Protein AF-A0A9J5WLC0-F1 (afdb_monomer_lite)

Organism: Solanum commersonii (NCBI:txid4109)

Radius of gyration: 33.79 Å; chains: 1; bounding box: 85×59×50 Å

Sequence (126 aa):
MYIIVVVVVVNNDMRFLVVMQLLLSDIGTSIYGEDYCSTYYSNKNYQDTYAIPIEPLPCESTWDIPSHVLEEVMLPSIARKQPGRPPNNNRKKGNEGKYKRSKVTCSKCGTPRHNKNTCPKFTDQA

Structure (mmCIF, N/CA/C/O backbone):
data_AF-A0A9J5WLC0-F1
#
_entry.id   AF-A0A9J5WLC0-F1
#
loop_
_atom_site.group_PDB
_atom_site.id
_atom_site.type_symbol
_atom_site.label_atom_id
_atom_site.label_alt_id
_atom_site.label_comp_id
_atom_site.label_asym_id
_atom_site.label_entity_id
_atom_site.label_seq_id
_atom_site.pdbx_PDB_ins_code
_atom_site.Cartn_x
_atom_site.Cartn_y
_atom_site.Cartn_z
_atom_site.occupancy
_atom_site.B_iso_or_equiv
_atom_site.auth_seq_id
_atom_site.auth_comp_id
_atom_site.auth_asym_id
_atom_site.auth_atom_id
_atom_site.pdbx_PDB_model_num
ATOM 1 N N . MET A 1 1 ? 1.900 10.722 -8.280 1.00 45.09 1 MET A N 1
ATOM 2 C CA . MET A 1 1 ? 1.710 9.613 -9.237 1.00 45.09 1 MET A CA 1
ATOM 3 C C . MET A 1 1 ? 0.891 8.533 -8.552 1.00 45.09 1 MET A C 1
ATOM 5 O O . MET A 1 1 ? 1.427 7.858 -7.686 1.00 45.09 1 MET A O 1
ATOM 9 N N . TYR A 1 2 ? -0.401 8.416 -8.852 1.00 40.09 2 TYR A N 1
ATOM 10 C CA . TYR A 1 2 ? -1.216 7.312 -8.339 1.00 40.09 2 TYR A CA 1
ATOM 11 C C . TYR A 1 2 ? -1.352 6.272 -9.448 1.00 40.09 2 TYR A C 1
ATOM 13 O O . TYR A 1 2 ? -1.893 6.575 -10.506 1.00 40.09 2 TYR A O 1
ATOM 21 N N . ILE A 1 3 ? -0.834 5.067 -9.217 1.00 51.47 3 ILE A N 1
ATOM 22 C CA . ILE A 1 3 ? -1.119 3.900 -10.054 1.00 51.47 3 ILE A CA 1
ATOM 23 C C . ILE A 1 3 ? -2.434 3.324 -9.518 1.00 51.47 3 ILE A C 1
ATOM 25 O O . ILE A 1 3 ? -2.451 2.749 -8.431 1.00 51.47 3 ILE A O 1
ATOM 29 N N . ILE A 1 4 ? -3.548 3.524 -10.226 1.00 51.50 4 ILE A N 1
ATOM 30 C CA . ILE A 1 4 ? -4.816 2.861 -9.891 1.00 51.50 4 ILE A CA 1
ATOM 31 C C . ILE A 1 4 ? -4.825 1.516 -10.619 1.00 51.50 4 ILE A C 1
ATOM 33 O O . ILE A 1 4 ? -5.037 1.454 -11.825 1.00 51.50 4 ILE A O 1
ATOM 37 N N . VAL A 1 5 ? -4.581 0.431 -9.883 1.00 54.03 5 VAL A N 1
ATOM 38 C CA . VAL A 1 5 ? -4.787 -0.937 -10.373 1.00 54.03 5 VAL A CA 1
ATOM 39 C C . VAL A 1 5 ? -6.271 -1.267 -10.198 1.00 54.03 5 VAL A C 1
ATOM 41 O O . VAL A 1 5 ? -6.711 -1.573 -9.091 1.00 54.03 5 VAL A O 1
ATOM 44 N N . VAL A 1 6 ? -7.071 -1.167 -11.262 1.00 49.03 6 VAL A N 1
ATOM 45 C CA . VAL A 1 6 ? -8.466 -1.638 -11.230 1.00 49.03 6 VAL A CA 1
ATOM 46 C C . VAL A 1 6 ? -8.469 -3.142 -11.494 1.00 49.03 6 VAL A C 1
ATOM 48 O O . VAL A 1 6 ? -8.242 -3.586 -12.615 1.00 49.03 6 VAL A O 1
ATOM 51 N N . VAL A 1 7 ? -8.718 -3.936 -10.453 1.00 53.38 7 VAL A N 1
ATOM 52 C CA . VAL A 1 7 ? -8.900 -5.389 -10.572 1.00 53.38 7 VAL A CA 1
ATOM 5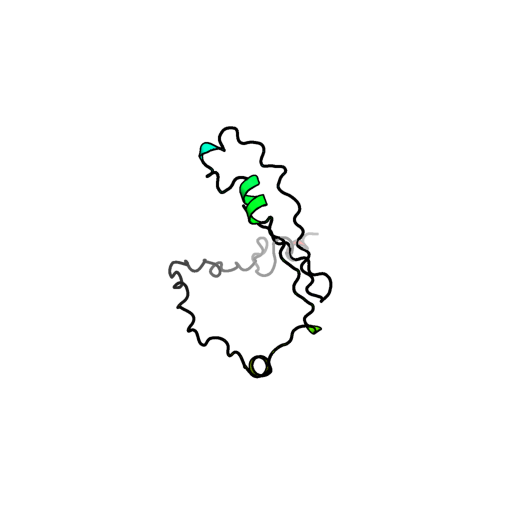3 C C . VAL A 1 7 ? -10.329 -5.655 -11.047 1.00 53.38 7 VAL A C 1
ATOM 55 O O . VAL A 1 7 ? -11.267 -5.586 -10.256 1.00 53.38 7 VAL A O 1
ATOM 58 N N . VAL A 1 8 ? -10.517 -5.944 -12.337 1.00 50.09 8 VAL A N 1
ATOM 59 C CA . VAL A 1 8 ? -11.808 -6.430 -12.852 1.00 50.09 8 VAL A CA 1
ATOM 60 C C . VAL A 1 8 ? -11.785 -7.957 -12.828 1.00 50.09 8 VAL A C 1
ATOM 62 O O . VAL A 1 8 ? -11.116 -8.587 -13.641 1.00 50.09 8 VAL A O 1
ATOM 65 N N . VAL A 1 9 ? -12.501 -8.557 -11.876 1.00 51.75 9 VAL A N 1
ATOM 66 C CA . VAL A 1 9 ? -12.663 -10.015 -11.789 1.00 51.75 9 VAL A CA 1
ATOM 67 C C . VAL A 1 9 ? -13.765 -10.436 -12.758 1.00 51.75 9 VAL A C 1
ATOM 69 O O . VAL A 1 9 ? -14.944 -10.211 -12.487 1.00 51.75 9 VAL A O 1
ATOM 72 N N . VAL A 1 10 ? -13.400 -11.050 -13.885 1.00 53.25 10 VAL A N 1
ATOM 73 C CA . VAL A 1 10 ? -14.362 -11.699 -14.788 1.00 53.25 10 VAL A CA 1
ATOM 74 C C . VAL A 1 10 ? -14.162 -13.210 -14.688 1.00 53.25 10 VAL A C 1
ATOM 76 O O . VAL A 1 10 ? -13.218 -13.743 -15.250 1.00 53.25 10 VAL A O 1
ATOM 79 N N . ASN A 1 11 ? -15.065 -13.871 -13.953 1.00 43.22 11 ASN A N 1
ATOM 80 C CA . ASN A 1 11 ? -15.261 -15.326 -13.876 1.00 43.22 11 ASN A CA 1
ATOM 81 C C . ASN A 1 11 ? -14.005 -16.183 -13.620 1.00 43.22 11 ASN A C 1
ATOM 83 O O . ASN A 1 11 ? -13.437 -16.725 -14.555 1.00 43.22 11 ASN A O 1
ATOM 87 N N . ASN A 1 12 ? -13.672 -16.374 -12.336 1.00 52.06 12 ASN A N 1
ATOM 88 C CA . ASN A 1 12 ? -12.845 -17.441 -11.731 1.00 52.06 12 ASN A CA 1
ATOM 89 C C . ASN A 1 12 ? -11.464 -17.805 -12.319 1.00 52.06 12 ASN A C 1
ATOM 91 O O . ASN A 1 12 ? -10.749 -18.555 -11.664 1.00 52.06 12 ASN A O 1
ATOM 95 N N . ASP A 1 13 ? -11.024 -17.221 -13.428 1.00 49.19 13 ASP A N 1
ATOM 96 C CA . ASP A 1 13 ? -9.640 -17.277 -13.890 1.00 49.19 13 ASP A CA 1
ATOM 97 C C . ASP A 1 13 ? -8.963 -15.942 -13.557 1.00 49.19 13 ASP A C 1
ATOM 99 O O . ASP A 1 13 ? -9.350 -14.888 -14.065 1.00 49.19 13 ASP A O 1
ATOM 103 N N . MET A 1 14 ? -7.952 -15.969 -12.680 1.00 47.81 14 MET A N 1
ATOM 104 C CA . MET A 1 14 ? -7.144 -14.801 -12.290 1.00 47.81 14 MET A CA 1
ATOM 105 C C . MET A 1 14 ? -6.308 -14.267 -13.466 1.00 47.81 14 MET A C 1
ATOM 107 O O . MET A 1 14 ? -5.087 -14.407 -13.503 1.00 47.81 14 MET A O 1
ATOM 111 N N . ARG A 1 15 ? -6.945 -13.635 -14.452 1.00 50.69 15 ARG A N 1
ATOM 112 C CA . ARG A 1 15 ? -6.252 -12.911 -15.521 1.00 50.69 15 ARG A CA 1
ATOM 113 C C . ARG A 1 15 ? -6.245 -11.420 -15.202 1.00 50.69 15 ARG A C 1
ATOM 115 O O . ARG A 1 15 ? -7.250 -10.729 -15.341 1.00 50.69 15 ARG A O 1
ATOM 122 N N . PHE A 1 16 ? -5.088 -10.932 -14.757 1.00 52.47 16 PHE A N 1
ATOM 123 C CA . PHE A 1 16 ? -4.831 -9.522 -14.469 1.00 52.47 16 PHE A CA 1
ATOM 124 C C . PHE A 1 16 ? -4.725 -8.727 -15.779 1.00 52.47 16 PHE A C 1
ATOM 126 O O . PHE A 1 16 ? -3.654 -8.628 -16.372 1.00 52.47 16 PHE A O 1
ATOM 133 N N . LEU A 1 17 ? -5.831 -8.159 -16.261 1.00 48.31 17 LEU A N 1
ATOM 134 C CA . LEU A 1 17 ? -5.780 -7.181 -17.349 1.00 48.31 17 LEU A CA 1
ATOM 135 C C . LEU A 1 17 ? -5.405 -5.816 -16.764 1.00 48.31 17 LEU A C 1
ATOM 137 O O . LEU A 1 17 ? -6.241 -5.098 -16.219 1.00 48.31 17 LEU A O 1
ATOM 141 N N . VAL A 1 18 ? -4.120 -5.476 -16.851 1.00 53.19 18 VAL A N 1
ATOM 142 C CA . VAL A 1 18 ? -3.599 -4.150 -16.505 1.00 53.19 18 VAL A CA 1
ATOM 143 C C . VAL A 1 18 ? -4.105 -3.152 -17.553 1.00 53.19 18 VAL A C 1
ATOM 145 O O . VAL A 1 18 ? -3.497 -2.979 -18.606 1.00 53.19 18 VAL A O 1
ATOM 148 N N . VAL A 1 19 ? -5.239 -2.496 -17.298 1.00 49.62 19 VAL A N 1
ATOM 149 C CA . VAL A 1 19 ? -5.716 -1.395 -18.149 1.00 49.62 19 VAL A CA 1
ATOM 150 C C . VAL A 1 19 ? -4.910 -0.138 -17.805 1.00 49.62 19 VAL A C 1
ATOM 152 O O . VAL A 1 19 ? -5.274 0.634 -16.921 1.00 49.62 19 VAL A O 1
ATOM 155 N N . MET A 1 20 ? -3.782 0.058 -18.494 1.00 53.66 20 MET A N 1
ATOM 156 C CA . MET A 1 20 ? -3.024 1.317 -18.516 1.00 53.66 20 MET A CA 1
ATOM 157 C C . MET A 1 20 ? -3.752 2.338 -19.389 1.00 53.66 20 MET A C 1
ATOM 159 O O . MET A 1 20 ? -3.302 2.644 -20.489 1.00 53.66 20 MET A O 1
ATOM 163 N N . GLN A 1 21 ? -4.891 2.868 -18.941 1.00 55.75 21 GLN A N 1
ATOM 164 C CA . GLN A 1 21 ? -5.485 3.986 -19.664 1.00 55.75 21 GLN A CA 1
ATOM 165 C C . GLN A 1 21 ? -6.117 5.027 -18.733 1.00 55.75 21 GLN A C 1
ATOM 167 O O . GLN A 1 21 ? -7.040 4.742 -17.979 1.00 55.75 21 GLN A O 1
ATOM 172 N N . LEU A 1 22 ? -5.637 6.260 -18.943 1.00 49.03 22 LEU A N 1
ATOM 173 C CA . LEU A 1 22 ? -6.165 7.570 -18.546 1.00 49.03 22 LEU A CA 1
ATOM 174 C C . LEU A 1 22 ? -5.794 8.051 -17.142 1.00 49.03 22 LEU A C 1
ATOM 176 O O . LEU A 1 22 ? -6.491 7.766 -16.184 1.00 49.03 22 LEU A O 1
ATOM 180 N N . LEU A 1 23 ? -4.732 8.863 -17.064 1.00 43.09 23 LEU A N 1
ATOM 181 C CA . LEU A 1 23 ? -4.835 10.309 -16.785 1.00 43.09 23 LEU A CA 1
ATOM 182 C C . LEU A 1 23 ? -3.539 11.021 -17.244 1.00 43.09 23 LEU A C 1
ATOM 184 O O . LEU A 1 23 ? -2.786 11.560 -16.439 1.00 43.09 23 LEU A O 1
ATOM 188 N N . LEU A 1 24 ? -3.256 11.008 -18.553 1.00 47.56 24 LEU A N 1
ATOM 189 C CA . LEU A 1 24 ? -2.245 11.895 -19.164 1.00 47.56 24 LEU A CA 1
ATOM 190 C C . LEU A 1 24 ? -2.874 13.134 -19.829 1.00 47.56 24 LEU A C 1
ATOM 192 O O . LEU A 1 24 ? -2.176 13.876 -20.508 1.00 47.56 24 LEU A O 1
ATOM 196 N N . SER A 1 25 ? -4.176 13.379 -19.650 1.00 54.09 25 SER A N 1
ATOM 197 C CA . SER A 1 25 ? -4.853 14.535 -20.255 1.00 54.09 25 SER A CA 1
ATOM 198 C C . SER A 1 25 ? -4.787 15.816 -19.420 1.00 54.09 25 SER A C 1
ATOM 200 O O . SER A 1 25 ? -4.986 16.883 -19.985 1.00 54.09 25 SER A O 1
ATOM 202 N N . ASP A 1 26 ? -4.462 15.738 -18.121 1.00 51.31 26 ASP A N 1
ATOM 203 C CA . ASP A 1 26 ? -4.582 16.896 -17.215 1.00 51.31 26 ASP A CA 1
ATOM 204 C C . ASP A 1 26 ? -3.257 17.395 -16.622 1.00 51.31 26 ASP A C 1
ATOM 206 O O . ASP A 1 26 ? -3.259 18.330 -15.823 1.00 51.31 26 ASP A O 1
ATOM 210 N N . ILE A 1 27 ? -2.101 16.868 -17.040 1.00 54.56 27 ILE A N 1
ATOM 211 C CA . ILE A 1 27 ? -0.832 17.582 -16.811 1.00 54.56 27 ILE A CA 1
ATOM 212 C C . ILE A 1 27 ? -0.635 18.525 -17.995 1.00 54.56 27 ILE A C 1
ATOM 214 O O . ILE A 1 27 ? 0.280 18.393 -18.804 1.00 54.56 27 ILE A O 1
ATOM 218 N N . GLY A 1 28 ? -1.556 19.485 -18.095 1.00 47.69 28 GLY A N 1
ATOM 219 C CA . GLY A 1 28 ? -1.265 20.739 -18.756 1.00 47.69 28 GLY A CA 1
ATOM 220 C C . GLY A 1 28 ? -0.008 21.289 -18.100 1.00 47.69 28 GLY A C 1
ATOM 221 O O . GLY A 1 28 ? 0.028 21.479 -16.886 1.00 47.69 28 GLY A O 1
ATOM 222 N N . THR A 1 29 ? 1.030 21.442 -18.913 1.00 55.25 29 THR A N 1
ATOM 223 C CA . THR A 1 29 ? 2.237 22.232 -18.674 1.00 55.25 29 THR A CA 1
ATOM 224 C C . THR A 1 29 ? 2.020 23.288 -17.592 1.00 55.25 29 THR A C 1
ATOM 226 O O . THR A 1 29 ? 1.529 24.386 -17.861 1.00 55.25 29 THR A O 1
ATOM 229 N N . SER A 1 30 ? 2.374 22.947 -16.350 1.00 49.00 30 SER A N 1
ATOM 230 C CA . SER A 1 30 ? 2.567 23.946 -15.311 1.00 49.00 30 SER A CA 1
ATOM 231 C C . SER A 1 30 ? 3.781 24.749 -15.744 1.00 49.00 30 SER A C 1
ATOM 233 O O . SER A 1 30 ? 4.900 24.245 -15.720 1.00 49.00 30 SER A O 1
ATOM 235 N N . ILE A 1 31 ? 3.550 25.995 -16.142 1.00 57.72 31 ILE A N 1
ATOM 236 C CA . ILE A 1 31 ? 4.566 26.968 -16.569 1.00 57.72 31 ILE A CA 1
ATOM 237 C C . ILE A 1 31 ? 5.611 27.311 -15.477 1.00 57.72 31 ILE A C 1
ATOM 239 O O . ILE A 1 31 ? 6.460 28.163 -15.700 1.00 57.72 31 ILE A O 1
ATOM 243 N N . TYR A 1 32 ? 5.576 26.635 -14.317 1.00 54.22 32 TYR A N 1
ATOM 244 C CA . TYR A 1 32 ? 6.555 26.722 -13.221 1.00 54.22 32 TYR A CA 1
ATOM 245 C C . TYR A 1 32 ? 6.920 25.346 -12.613 1.00 54.22 32 TYR A C 1
ATOM 247 O O . TYR A 1 32 ? 7.402 25.270 -11.485 1.00 54.22 32 TYR A O 1
ATOM 255 N N . GLY A 1 33 ? 6.633 24.235 -13.304 1.00 53.12 33 GLY A N 1
ATOM 256 C CA . GLY A 1 33 ? 6.814 22.877 -12.765 1.00 53.12 33 GLY A CA 1
ATOM 257 C C . GLY A 1 33 ? 8.202 22.264 -12.968 1.00 53.12 33 GLY A C 1
ATOM 258 O O . GLY A 1 33 ? 8.501 21.236 -12.361 1.00 53.12 33 GLY A O 1
ATOM 259 N N . GLU A 1 34 ? 9.037 22.866 -13.814 1.00 56.88 34 GLU A N 1
ATOM 260 C CA . GLU A 1 34 ? 10.301 22.255 -14.243 1.00 56.88 34 GLU A CA 1
ATOM 261 C C . GLU A 1 34 ? 11.418 22.376 -13.189 1.00 56.88 34 GLU A C 1
ATOM 263 O O . GLU A 1 34 ? 12.213 21.453 -13.056 1.00 56.88 34 GLU A O 1
ATOM 268 N N . ASP A 1 35 ? 11.421 23.423 -12.352 1.00 63.75 35 ASP A N 1
ATOM 269 C CA . ASP A 1 35 ? 12.482 23.646 -11.348 1.00 63.75 35 ASP A CA 1
ATOM 270 C C . ASP A 1 35 ? 12.334 22.811 -10.061 1.00 63.75 35 ASP A C 1
ATOM 272 O O . ASP A 1 35 ? 13.297 22.630 -9.317 1.00 63.75 35 ASP A O 1
ATOM 276 N N . TYR A 1 36 ? 11.138 22.287 -9.770 1.00 73.31 36 TYR A N 1
ATOM 277 C CA . TYR A 1 36 ? 10.896 21.463 -8.573 1.00 73.31 36 TYR A CA 1
ATOM 278 C C . TYR A 1 36 ? 11.043 19.961 -8.831 1.00 73.31 36 TYR A C 1
ATOM 280 O O . TYR A 1 36 ? 11.048 19.161 -7.890 1.00 73.31 36 TYR A O 1
ATOM 288 N N . CYS A 1 37 ? 11.125 19.560 -10.100 1.00 76.88 37 CYS A N 1
ATOM 289 C CA . CYS A 1 37 ? 11.191 18.165 -10.493 1.00 76.88 37 CYS A CA 1
ATOM 290 C C . CYS A 1 37 ? 12.618 17.821 -10.913 1.00 76.88 37 CYS A C 1
ATOM 292 O O . CYS A 1 37 ? 13.148 18.364 -11.877 1.00 76.88 37 CYS A O 1
ATOM 294 N N . SER A 1 38 ? 13.257 16.897 -10.193 1.00 81.81 38 SER A N 1
ATOM 295 C CA . SER A 1 38 ? 14.559 16.394 -10.621 1.00 81.81 38 SER A CA 1
ATOM 296 C C . SER A 1 38 ? 14.451 15.758 -12.008 1.00 81.81 38 SER A C 1
ATOM 298 O O . SER A 1 38 ? 13.485 15.048 -12.297 1.00 81.81 38 SER A O 1
ATOM 300 N N . THR A 1 39 ? 15.480 15.945 -12.835 1.00 83.06 39 THR A N 1
ATOM 301 C CA . THR A 1 39 ? 15.569 15.380 -14.189 1.00 83.06 39 THR A CA 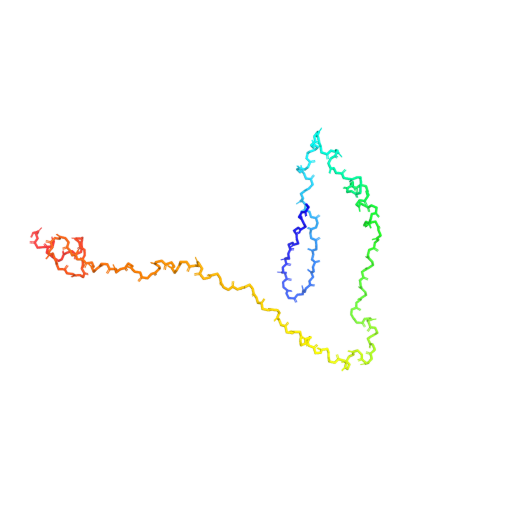1
ATOM 302 C C . THR A 1 39 ? 15.339 13.866 -14.216 1.00 83.06 39 THR A C 1
ATOM 304 O O . THR A 1 39 ? 14.820 13.353 -15.209 1.00 83.06 39 THR A O 1
ATOM 307 N N . TYR A 1 40 ? 15.631 13.151 -13.119 1.00 79.88 40 TYR A N 1
ATOM 308 C CA . TYR A 1 40 ? 15.332 11.723 -12.941 1.00 79.88 40 TYR A CA 1
ATOM 309 C C . TYR A 1 40 ? 13.868 11.351 -13.215 1.00 79.88 40 TYR A C 1
ATOM 311 O O . TYR A 1 40 ? 13.615 10.264 -13.721 1.00 79.88 40 TYR A O 1
ATOM 319 N N . TYR A 1 41 ? 12.913 12.243 -12.945 1.00 80.69 41 TYR A N 1
ATOM 320 C CA . TYR A 1 41 ? 11.483 11.984 -13.143 1.00 80.69 41 TYR A CA 1
ATOM 321 C C . TYR A 1 41 ? 10.948 12.478 -14.495 1.00 80.69 41 TYR A C 1
ATOM 323 O O . TYR A 1 41 ? 9.736 12.546 -14.693 1.00 80.69 41 TYR A O 1
ATOM 331 N N . SER A 1 42 ? 11.827 12.828 -15.440 1.00 83.38 42 SER A N 1
ATOM 332 C CA . SER A 1 42 ? 11.401 13.177 -16.798 1.00 83.38 42 SER A CA 1
ATOM 333 C C . SER A 1 42 ? 10.757 11.978 -17.506 1.00 83.38 42 SER A C 1
ATOM 335 O O . SER A 1 42 ? 11.159 10.830 -17.309 1.00 83.38 42 SER A O 1
ATOM 337 N N . ASN A 1 43 ? 9.784 12.245 -18.384 1.00 82.38 43 ASN A N 1
ATOM 338 C CA . ASN A 1 43 ? 9.118 11.205 -19.182 1.00 82.38 43 ASN A CA 1
ATOM 339 C C . ASN A 1 43 ? 10.116 10.342 -19.962 1.00 82.38 43 ASN A C 1
ATOM 341 O O . ASN A 1 43 ? 9.929 9.135 -20.065 1.00 82.38 43 ASN A O 1
ATOM 345 N N . LYS A 1 44 ? 11.188 10.959 -20.471 1.00 87.31 44 LYS A N 1
ATOM 346 C CA . LYS A 1 44 ? 12.269 10.261 -21.164 1.00 87.31 44 LYS A CA 1
ATOM 347 C C . LYS A 1 44 ? 12.948 9.237 -20.252 1.00 87.31 44 LYS A C 1
ATOM 349 O O . LYS A 1 44 ? 12.990 8.065 -20.592 1.00 87.31 44 LYS A O 1
ATOM 354 N N . ASN A 1 45 ? 13.389 9.657 -19.066 1.00 87.12 45 ASN A N 1
ATOM 355 C CA . ASN A 1 45 ? 14.056 8.758 -18.121 1.00 87.12 45 ASN A CA 1
ATOM 356 C C . ASN A 1 45 ? 13.123 7.651 -17.616 1.00 87.12 45 ASN A C 1
ATOM 358 O O . ASN A 1 45 ? 13.563 6.521 -17.413 1.00 87.12 45 ASN A O 1
ATOM 362 N N . TYR A 1 46 ? 11.832 7.949 -17.446 1.00 84.94 46 TYR A N 1
ATOM 363 C CA . TYR A 1 46 ? 10.836 6.932 -17.121 1.00 84.94 46 TYR A CA 1
ATOM 364 C C . TYR A 1 46 ? 10.728 5.888 -18.242 1.00 84.94 46 TYR A C 1
ATOM 366 O O . TYR A 1 46 ? 10.846 4.696 -17.976 1.00 84.94 46 TYR A O 1
ATOM 374 N N . GLN A 1 47 ? 10.566 6.325 -19.494 1.00 88.94 47 GLN A N 1
ATOM 375 C CA . GLN A 1 47 ? 10.514 5.424 -20.649 1.00 88.94 47 GLN A CA 1
ATOM 376 C C . GLN A 1 47 ? 11.787 4.588 -20.775 1.00 88.94 47 GLN A C 1
ATOM 378 O O . GLN A 1 47 ? 11.681 3.378 -20.919 1.00 88.94 47 GLN A O 1
ATOM 383 N N . ASP A 1 48 ? 12.961 5.203 -20.639 1.00 91.88 48 ASP A N 1
ATOM 384 C CA . ASP A 1 48 ? 14.253 4.516 -20.718 1.00 91.88 48 ASP A CA 1
ATOM 385 C C . ASP A 1 48 ? 14.403 3.462 -19.603 1.00 91.88 48 ASP A C 1
ATOM 387 O O . ASP A 1 48 ? 14.882 2.356 -19.850 1.00 91.88 48 ASP A O 1
ATOM 391 N N . THR A 1 49 ? 13.932 3.759 -18.385 1.00 90.50 49 THR A N 1
ATOM 392 C CA . THR A 1 49 ? 13.989 2.823 -17.243 1.00 90.50 49 THR A CA 1
ATOM 393 C C . THR A 1 49 ? 13.122 1.584 -17.469 1.00 90.50 49 THR A C 1
ATOM 395 O O . THR A 1 49 ? 13.527 0.476 -17.124 1.00 90.50 49 THR A O 1
ATOM 398 N N . TYR A 1 50 ? 11.936 1.759 -18.054 1.00 88.25 50 TYR A N 1
ATOM 399 C CA . TYR A 1 50 ? 10.999 0.668 -18.346 1.00 88.25 50 TYR A CA 1
ATOM 400 C C . TYR A 1 50 ? 11.079 0.179 -19.803 1.00 88.25 50 TYR A C 1
ATOM 402 O O . TYR A 1 50 ? 10.213 -0.575 -20.241 1.00 88.25 50 TYR A O 1
ATOM 410 N N . ALA A 1 51 ? 12.107 0.584 -20.560 1.00 91.56 51 ALA A N 1
ATOM 411 C CA . ALA A 1 51 ? 12.300 0.162 -21.949 1.00 91.56 51 ALA A CA 1
ATOM 412 C C . ALA A 1 51 ? 12.690 -1.317 -22.058 1.00 91.56 51 ALA A C 1
ATOM 414 O O . ALA A 1 51 ? 12.490 -1.933 -23.104 1.00 91.56 51 ALA A O 1
ATOM 415 N N . ILE A 1 52 ? 13.250 -1.885 -20.986 1.00 91.31 52 ILE A N 1
ATOM 416 C CA . ILE A 1 52 ? 13.594 -3.301 -20.924 1.00 91.31 52 ILE A CA 1
ATOM 417 C C . ILE A 1 52 ? 12.287 -4.104 -20.870 1.00 91.31 52 ILE A C 1
ATOM 419 O O . ILE A 1 52 ? 11.534 -3.970 -19.900 1.00 91.31 52 ILE A O 1
ATOM 423 N N . PRO A 1 53 ? 11.999 -4.938 -21.886 1.00 85.00 53 PRO A N 1
ATOM 424 C CA . PRO A 1 53 ? 10.809 -5.766 -21.873 1.00 85.00 53 PRO A CA 1
ATOM 425 C C . PRO A 1 53 ? 10.918 -6.795 -20.748 1.00 85.00 53 PRO A C 1
ATOM 427 O O . PRO A 1 53 ? 11.944 -7.451 -20.578 1.00 85.00 53 PRO A O 1
ATOM 430 N N . ILE A 1 54 ? 9.839 -6.947 -19.986 1.00 86.81 54 ILE A N 1
ATOM 431 C CA . ILE A 1 54 ? 9.700 -8.056 -19.047 1.00 86.81 54 ILE A CA 1
ATOM 432 C C . ILE A 1 54 ? 9.213 -9.249 -19.863 1.00 86.81 54 ILE A C 1
ATOM 434 O O . ILE A 1 54 ? 8.124 -9.198 -20.442 1.00 86.81 54 ILE A O 1
ATOM 438 N N . GLU A 1 55 ? 10.021 -10.303 -19.936 1.00 88.31 55 GLU A N 1
ATOM 439 C CA . GLU A 1 55 ? 9.599 -11.540 -20.585 1.00 88.31 55 GLU A CA 1
ATOM 440 C C . GLU A 1 55 ? 8.409 -12.144 -19.826 1.00 88.31 55 GLU A C 1
ATOM 442 O O . GLU A 1 55 ? 8.408 -12.167 -18.589 1.00 88.31 55 GLU A O 1
ATOM 447 N N . PRO A 1 56 ? 7.369 -12.612 -20.538 1.00 84.88 56 PRO A N 1
ATOM 448 C CA . PRO A 1 56 ? 6.265 -13.289 -19.886 1.00 84.88 56 PRO A CA 1
ATOM 449 C C . PRO A 1 56 ? 6.794 -14.546 -19.197 1.00 84.88 56 PRO A C 1
ATOM 451 O O . PRO A 1 56 ? 7.585 -15.296 -19.769 1.00 84.88 56 PRO A O 1
ATOM 454 N N . LEU A 1 57 ? 6.328 -14.789 -17.972 1.00 88.06 57 LEU A N 1
ATOM 455 C CA . LEU A 1 57 ? 6.640 -16.034 -17.284 1.00 88.06 57 LEU A CA 1
ATOM 456 C C . LEU A 1 57 ? 6.160 -17.221 -18.138 1.00 88.06 57 LEU A C 1
ATOM 458 O O . LEU A 1 57 ? 5.054 -17.160 -18.692 1.00 88.06 57 LEU A O 1
ATOM 462 N N . PRO A 1 58 ? 6.959 -18.298 -18.256 1.00 87.06 58 PRO A N 1
ATOM 463 C CA . PRO A 1 58 ? 6.529 -19.495 -18.964 1.00 87.06 58 PRO A CA 1
ATOM 464 C C . PRO A 1 58 ? 5.297 -20.095 -18.280 1.00 87.06 58 PRO A C 1
ATOM 466 O O . PRO A 1 58 ? 5.036 -19.836 -17.105 1.00 87.06 58 PRO A O 1
ATOM 469 N N . CYS A 1 59 ? 4.534 -20.911 -19.008 1.00 87.75 59 CYS A N 1
ATOM 470 C CA . CYS A 1 59 ? 3.391 -21.614 -18.432 1.00 87.75 59 CYS A CA 1
ATOM 471 C C . CYS A 1 59 ? 3.837 -22.451 -17.224 1.00 87.75 59 CYS A C 1
ATOM 473 O O . CYS A 1 59 ? 4.871 -23.109 -17.296 1.00 87.75 59 CYS A O 1
ATOM 475 N N . GLU A 1 60 ? 3.031 -22.481 -16.160 1.00 84.94 60 GLU A N 1
ATOM 476 C CA . GLU A 1 60 ? 3.300 -23.281 -14.954 1.00 84.94 60 GLU A CA 1
ATOM 477 C C . GLU A 1 60 ? 3.571 -24.760 -15.277 1.00 84.94 60 GLU A C 1
ATOM 479 O O . GLU A 1 60 ? 4.389 -25.402 -14.631 1.00 84.94 60 GLU A O 1
ATOM 484 N N . SER A 1 61 ? 2.949 -25.290 -16.339 1.00 86.38 61 SER A N 1
ATOM 485 C CA . SER A 1 61 ? 3.177 -26.662 -16.821 1.00 86.38 61 SER A CA 1
ATOM 486 C C . SER A 1 61 ? 4.597 -26.935 -17.333 1.00 86.38 61 SER A C 1
ATOM 488 O O . SER A 1 61 ? 4.984 -28.091 -17.462 1.00 86.38 61 SER A O 1
ATOM 490 N N . THR A 1 62 ? 5.356 -25.888 -17.663 1.00 89.12 62 THR A N 1
ATOM 491 C CA . THR A 1 62 ? 6.741 -25.959 -18.161 1.00 89.12 62 THR A CA 1
ATOM 492 C C . THR A 1 62 ? 7.759 -25.706 -17.045 1.00 89.12 62 THR A C 1
ATOM 494 O O . THR A 1 62 ? 8.958 -25.676 -17.301 1.00 89.12 62 THR A O 1
ATOM 497 N N . TRP A 1 63 ? 7.314 -25.466 -15.810 1.00 89.88 63 TRP A N 1
ATOM 498 C CA . TRP A 1 63 ? 8.227 -25.197 -14.706 1.00 89.88 63 TRP A CA 1
ATOM 499 C C . TRP A 1 63 ? 8.816 -26.507 -14.180 1.00 89.88 63 TRP A C 1
ATOM 501 O O . TRP A 1 63 ? 8.105 -27.344 -13.627 1.00 89.88 63 TRP A O 1
ATOM 511 N N . ASP A 1 64 ? 10.134 -26.655 -14.296 1.00 87.94 64 ASP A N 1
ATOM 512 C CA . ASP A 1 64 ? 10.875 -27.734 -13.645 1.00 87.94 64 ASP A CA 1
ATOM 513 C C . ASP A 1 64 ? 11.037 -27.406 -12.153 1.00 87.94 64 ASP A C 1
ATOM 515 O O . ASP A 1 64 ? 12.020 -26.793 -11.733 1.00 87.94 64 ASP A O 1
ATOM 519 N N . ILE A 1 65 ? 10.040 -27.773 -11.343 1.00 85.31 65 ILE A N 1
ATOM 520 C CA . ILE A 1 65 ? 10.071 -27.581 -9.887 1.00 85.31 65 ILE A CA 1
ATOM 521 C C . ILE A 1 65 ? 10.824 -28.763 -9.249 1.00 85.31 65 ILE A C 1
ATOM 523 O O . ILE A 1 65 ? 10.354 -29.900 -9.337 1.00 85.31 65 ILE A O 1
ATOM 527 N N . PRO A 1 66 ? 11.972 -28.541 -8.583 1.00 89.31 66 PRO A N 1
ATOM 528 C CA . PRO A 1 66 ? 12.698 -29.610 -7.906 1.00 89.31 66 PRO A CA 1
ATOM 529 C C . PRO A 1 66 ? 11.857 -30.278 -6.810 1.00 89.31 66 PRO A C 1
ATOM 531 O O . PRO A 1 66 ? 11.131 -29.603 -6.079 1.00 89.31 66 PRO A O 1
ATOM 534 N N . SER A 1 67 ? 12.023 -31.590 -6.619 1.00 83.62 67 SER A N 1
ATOM 535 C CA . SER A 1 67 ? 11.257 -32.360 -5.623 1.00 83.62 67 SER A CA 1
ATOM 536 C C . SER A 1 67 ? 11.370 -31.802 -4.201 1.00 83.62 67 SER A C 1
ATOM 538 O O . SER A 1 67 ? 10.379 -31.763 -3.482 1.00 83.62 67 SER A O 1
ATOM 540 N N . HIS A 1 68 ? 12.542 -31.286 -3.819 1.00 82.00 68 HIS A N 1
ATOM 541 C CA . HIS A 1 68 ? 12.756 -30.701 -2.494 1.00 82.00 68 HIS A CA 1
ATOM 542 C C . HIS A 1 68 ? 11.894 -29.456 -2.229 1.00 82.00 68 HIS A C 1
ATOM 544 O O . HIS A 1 68 ? 11.536 -29.219 -1.085 1.00 82.00 68 HIS A O 1
ATOM 550 N N . VAL A 1 69 ? 11.534 -28.685 -3.265 1.00 81.44 69 VAL A N 1
ATOM 551 C CA . VAL A 1 69 ? 10.657 -27.505 -3.142 1.00 81.44 69 VAL A CA 1
ATOM 552 C C . VAL A 1 69 ? 9.199 -27.933 -2.982 1.00 81.44 69 VAL A C 1
ATOM 554 O O . VAL A 1 69 ? 8.444 -27.304 -2.249 1.00 81.44 69 VAL A O 1
ATOM 557 N N . LEU A 1 70 ? 8.800 -29.024 -3.644 1.00 77.88 70 LEU A N 1
ATOM 558 C CA . LEU A 1 70 ? 7.457 -29.601 -3.508 1.00 77.88 70 LEU A CA 1
ATOM 559 C C . LEU A 1 70 ? 7.247 -30.251 -2.132 1.00 77.88 70 LEU A C 1
ATOM 561 O O . LEU A 1 70 ? 6.134 -30.247 -1.610 1.00 77.88 70 LEU A O 1
ATOM 565 N N . GLU A 1 71 ? 8.311 -30.812 -1.558 1.00 78.56 71 GLU A N 1
ATOM 566 C CA . GLU A 1 71 ? 8.319 -31.408 -0.217 1.00 78.56 71 GLU A CA 1
ATOM 567 C C . GLU A 1 71 ? 8.469 -30.362 0.900 1.00 78.56 71 GLU A C 1
ATOM 569 O O . GLU A 1 71 ? 8.129 -30.635 2.056 1.00 78.56 71 GLU A O 1
ATOM 574 N N . GLU A 1 72 ? 8.952 -29.158 0.579 1.00 79.88 72 GLU A N 1
ATOM 575 C CA . GLU A 1 72 ? 9.125 -28.080 1.545 1.00 79.88 72 GLU A CA 1
ATOM 576 C C . GLU A 1 72 ? 7.770 -27.489 1.950 1.00 79.88 72 GLU A C 1
ATOM 578 O O . GLU A 1 72 ? 7.192 -26.610 1.310 1.00 79.88 72 GLU A O 1
ATOM 583 N N . VAL A 1 73 ? 7.260 -27.951 3.090 1.00 75.75 73 VAL A N 1
ATOM 584 C CA . VAL A 1 73 ? 6.128 -27.309 3.755 1.00 75.75 73 VAL A CA 1
ATOM 585 C C . VAL A 1 73 ? 6.610 -25.980 4.340 1.00 75.75 73 VAL A C 1
ATOM 587 O O . VAL A 1 73 ? 7.112 -25.927 5.465 1.00 75.75 73 VAL A O 1
ATOM 590 N N . MET A 1 74 ? 6.442 -24.890 3.585 1.00 75.69 74 MET A N 1
ATOM 591 C CA . MET A 1 74 ? 6.647 -23.536 4.097 1.00 75.69 74 MET A CA 1
ATOM 592 C C . MET A 1 74 ? 5.654 -23.267 5.231 1.00 75.69 74 MET A C 1
ATOM 594 O O . MET A 1 74 ? 4.487 -22.934 5.010 1.00 75.69 74 MET A O 1
ATOM 598 N N . LEU A 1 75 ? 6.108 -23.404 6.474 1.00 81.00 75 LEU A N 1
ATOM 599 C CA . LEU A 1 75 ? 5.317 -22.964 7.612 1.00 81.00 75 LEU A CA 1
ATOM 600 C C . LEU A 1 75 ? 5.218 -21.433 7.570 1.00 81.00 75 LEU A C 1
ATOM 602 O O . LEU A 1 75 ? 6.236 -20.762 7.365 1.00 81.00 75 LEU A O 1
ATOM 606 N N . PRO A 1 76 ? 4.023 -20.851 7.789 1.00 80.12 76 PRO A N 1
ATOM 607 C CA . PRO A 1 76 ? 3.902 -19.417 7.990 1.00 80.12 76 PRO A CA 1
ATOM 608 C C . PRO A 1 76 ? 4.903 -18.987 9.056 1.00 80.12 76 PRO A C 1
ATOM 610 O O . PRO A 1 76 ? 5.026 -19.651 10.091 1.00 80.12 76 PRO A O 1
ATOM 613 N N . SER A 1 77 ? 5.622 -17.890 8.814 1.00 79.56 77 SER A N 1
ATOM 614 C CA . SER A 1 77 ? 6.574 -17.403 9.803 1.00 79.56 77 SER A CA 1
ATOM 615 C C . SER A 1 77 ? 5.852 -17.233 11.141 1.00 79.56 77 SER A C 1
ATOM 617 O O . SER A 1 77 ? 4.817 -16.569 11.242 1.00 79.56 77 SER A O 1
ATOM 619 N N . ILE A 1 78 ? 6.401 -17.833 12.199 1.00 80.88 78 ILE A N 1
ATOM 620 C CA . ILE A 1 78 ? 5.901 -17.674 13.574 1.00 80.88 78 ILE A CA 1
ATOM 621 C C . ILE A 1 78 ? 6.374 -16.306 14.101 1.00 80.88 78 ILE A C 1
ATOM 623 O O . ILE A 1 78 ? 6.852 -16.151 15.225 1.00 80.88 78 ILE A O 1
ATOM 627 N N . ALA A 1 79 ? 6.303 -15.276 13.259 1.00 83.62 79 ALA A N 1
ATOM 628 C CA . ALA A 1 79 ? 6.600 -13.924 13.663 1.00 83.62 79 ALA A CA 1
ATOM 629 C C . ALA A 1 79 ? 5.504 -13.494 14.639 1.00 83.62 79 ALA A C 1
ATOM 631 O O . ALA A 1 79 ? 4.314 -13.454 14.311 1.00 83.62 79 ALA A O 1
ATOM 632 N N . ARG A 1 80 ? 5.904 -13.161 15.868 1.00 84.06 80 ARG A N 1
ATOM 633 C CA . ARG A 1 80 ? 4.996 -12.505 16.805 1.00 84.06 80 ARG A CA 1
ATOM 634 C C . ARG A 1 80 ? 4.552 -11.197 16.164 1.00 84.06 80 ARG A C 1
ATOM 636 O O . ARG A 1 80 ? 5.383 -10.343 15.859 1.00 84.06 80 ARG A O 1
ATOM 643 N N . LYS A 1 81 ? 3.243 -11.039 15.963 1.00 83.81 81 LYS A N 1
ATOM 644 C CA . LYS A 1 81 ? 2.680 -9.752 15.554 1.00 83.81 81 LYS A CA 1
ATOM 645 C C . LYS A 1 81 ? 3.111 -8.717 16.587 1.00 83.81 81 LYS A C 1
ATOM 647 O O . LYS A 1 81 ? 2.914 -8.926 17.785 1.00 83.81 81 LYS A O 1
ATOM 652 N N . GLN A 1 82 ? 3.718 -7.629 16.122 1.00 85.81 82 GLN A N 1
ATOM 653 C CA . GLN A 1 82 ? 4.022 -6.500 16.991 1.00 85.81 82 GLN A CA 1
ATOM 654 C C . GLN A 1 82 ? 2.722 -6.027 17.654 1.00 85.81 82 GLN A C 1
ATOM 656 O O . GLN A 1 82 ? 1.663 -6.085 17.011 1.00 85.81 82 GLN A O 1
ATOM 661 N N . PRO A 1 83 ? 2.768 -5.582 18.922 1.00 85.44 83 PRO A N 1
ATOM 662 C CA . PRO A 1 83 ? 1.619 -4.958 19.552 1.00 85.44 83 PRO A CA 1
ATOM 663 C C . PRO A 1 83 ? 1.063 -3.883 18.619 1.00 85.44 83 PRO A C 1
ATOM 665 O O . PRO A 1 83 ? 1.793 -3.010 18.149 1.00 85.44 83 PRO A O 1
ATOM 668 N N . GLY A 1 84 ? -0.228 -3.986 18.304 1.00 87.56 84 GLY A N 1
ATOM 669 C CA . GLY A 1 84 ? -0.902 -2.969 17.514 1.00 87.56 84 GLY A CA 1
ATOM 670 C C . GLY A 1 84 ? -0.875 -1.621 18.232 1.00 87.56 84 GLY A C 1
ATOM 671 O O . GLY A 1 84 ? -0.497 -1.509 19.401 1.00 87.56 84 GLY A O 1
ATOM 672 N N . ARG A 1 85 ? -1.327 -0.578 17.539 1.00 86.88 85 ARG A N 1
ATOM 673 C CA . ARG A 1 85 ? -1.483 0.747 18.142 1.00 86.88 85 ARG A CA 1
ATOM 674 C C . ARG A 1 85 ? -2.276 0.637 19.459 1.00 86.88 85 ARG A C 1
ATOM 676 O O . ARG A 1 85 ? -3.380 0.085 19.426 1.00 86.88 85 ARG A O 1
ATOM 683 N N . PRO A 1 86 ? -1.776 1.188 20.583 1.00 84.12 86 PRO A N 1
ATOM 684 C CA . PRO A 1 86 ? -2.527 1.219 21.829 1.00 84.12 86 PRO A CA 1
ATOM 685 C C . PRO A 1 86 ? -3.920 1.821 21.605 1.00 84.12 86 PRO A C 1
ATOM 687 O O . PRO A 1 86 ? -4.044 2.822 20.883 1.00 84.12 86 PRO A O 1
ATOM 690 N N . PRO A 1 87 ? -4.980 1.234 22.186 1.00 77.44 87 PRO A N 1
ATOM 691 C CA . PRO A 1 87 ? -6.311 1.798 22.073 1.00 77.44 87 PRO A CA 1
ATOM 692 C C . PRO A 1 87 ? -6.293 3.214 22.649 1.00 77.44 87 PRO A C 1
ATOM 694 O O . PRO A 1 87 ? -5.822 3.455 23.759 1.00 77.44 87 PRO A O 1
ATOM 697 N N . ASN A 1 88 ? -6.797 4.175 21.877 1.00 78.75 88 ASN A N 1
ATOM 698 C CA . ASN A 1 88 ? -6.930 5.536 22.366 1.00 78.75 88 ASN A CA 1
ATOM 699 C C . ASN A 1 88 ? -8.028 5.572 23.443 1.00 78.75 88 ASN A C 1
ATOM 701 O O . ASN A 1 88 ? -9.217 5.566 23.112 1.00 78.75 88 ASN A O 1
ATOM 705 N N . ASN A 1 89 ? -7.630 5.642 24.717 1.00 69.19 89 ASN A N 1
ATOM 706 C CA . ASN A 1 89 ? -8.545 5.795 25.856 1.00 69.19 89 ASN A CA 1
ATOM 707 C C . ASN A 1 89 ? -9.355 7.107 25.809 1.00 69.19 89 ASN A C 1
ATOM 709 O O . ASN A 1 89 ? -10.349 7.232 26.519 1.00 69.19 89 ASN A O 1
ATOM 713 N N . ASN A 1 90 ? -8.989 8.058 24.939 1.00 67.88 90 ASN A N 1
ATOM 714 C CA . ASN A 1 90 ? -9.725 9.304 24.717 1.00 67.88 90 ASN A CA 1
ATOM 715 C C . ASN A 1 90 ? -10.845 9.181 23.678 1.00 67.88 90 ASN A C 1
ATOM 717 O O . ASN A 1 90 ? -11.441 10.194 23.300 1.00 67.88 90 ASN A O 1
ATOM 721 N N . ARG A 1 91 ? -11.195 7.968 23.225 1.00 63.16 91 ARG A N 1
ATOM 722 C CA . ARG A 1 91 ? -12.531 7.754 22.661 1.00 63.16 91 ARG A CA 1
ATOM 723 C C . ARG A 1 91 ? -13.532 8.022 23.783 1.00 63.16 91 ARG A C 1
ATOM 725 O O . ARG A 1 91 ? -13.867 7.119 24.545 1.00 63.16 91 ARG A O 1
ATOM 732 N N . LYS A 1 92 ? -14.012 9.272 23.885 1.00 64.06 92 LYS A N 1
ATOM 733 C CA . LYS A 1 92 ? -15.273 9.581 24.566 1.00 64.06 92 LYS A CA 1
ATOM 734 C C . LYS A 1 92 ? -16.228 8.495 24.098 1.00 64.06 92 LYS A C 1
ATOM 736 O O . LYS A 1 92 ? -16.464 8.407 22.894 1.00 64.06 92 LYS A O 1
ATOM 741 N N . LYS A 1 93 ? -16.692 7.628 25.009 1.00 61.84 93 LYS A N 1
ATOM 742 C CA . LYS A 1 93 ? -17.820 6.743 24.716 1.00 61.84 93 LYS A CA 1
ATOM 743 C C . LYS A 1 93 ? -18.852 7.672 24.104 1.00 61.84 93 LYS A C 1
ATOM 745 O O . LYS A 1 93 ? -19.298 8.595 24.789 1.00 61.84 93 LYS A O 1
ATOM 750 N N . GLY A 1 94 ? -19.106 7.525 22.803 1.00 55.03 94 GLY A N 1
ATOM 751 C CA . GLY A 1 94 ? -20.155 8.287 22.158 1.00 55.03 94 GLY A CA 1
ATOM 752 C C . GLY A 1 94 ? -21.375 8.140 23.053 1.00 55.03 94 GLY A C 1
ATOM 753 O O . GLY A 1 94 ? -21.612 7.062 23.605 1.00 55.03 94 GLY A O 1
ATOM 754 N N . ASN A 1 95 ? -22.122 9.215 23.273 1.00 59.84 95 ASN A N 1
ATOM 755 C CA . ASN A 1 95 ? -23.395 9.157 23.990 1.00 59.84 95 ASN A CA 1
ATOM 756 C C . ASN A 1 95 ? -24.452 8.343 23.200 1.00 59.84 95 ASN A C 1
ATOM 758 O O . ASN A 1 95 ? -25.640 8.639 23.260 1.00 59.84 95 ASN A O 1
ATOM 762 N N . GLU A 1 96 ? -24.046 7.286 22.493 1.00 61.19 96 GLU A N 1
ATOM 763 C CA . GLU A 1 96 ? -24.833 6.382 21.654 1.00 61.19 96 GLU A CA 1
ATOM 764 C C . GLU A 1 96 ? -25.843 5.538 22.453 1.00 61.19 96 GLU A C 1
ATOM 766 O O . GLU A 1 96 ? -26.481 4.651 21.903 1.00 61.19 96 GLU A O 1
ATOM 771 N N . GLY A 1 97 ? -26.049 5.812 23.747 1.00 59.69 97 GLY A N 1
ATOM 772 C CA . GLY A 1 97 ? -26.944 5.013 24.588 1.00 59.69 97 GLY A CA 1
ATOM 773 C C . GLY A 1 97 ? -27.734 5.753 25.665 1.00 59.69 97 GLY A C 1
ATOM 774 O O . GLY A 1 97 ? -28.366 5.085 26.478 1.00 59.69 97 GLY A O 1
ATOM 775 N N . LYS A 1 98 ? -27.723 7.094 25.736 1.00 60.25 98 LYS A N 1
ATOM 776 C CA . LYS A 1 98 ? -28.395 7.817 26.845 1.00 60.25 98 LYS A CA 1
ATOM 777 C C . LYS A 1 98 ? -29.586 8.691 26.461 1.00 60.25 98 LYS A C 1
ATOM 779 O O . LYS A 1 98 ? -30.099 9.411 27.315 1.00 60.25 98 LYS A O 1
ATOM 784 N N . TYR A 1 99 ? -30.107 8.585 25.245 1.00 61.03 99 TYR A N 1
ATOM 785 C CA . TYR A 1 99 ? -31.430 9.138 24.969 1.00 61.03 99 TYR A CA 1
ATOM 786 C C . TYR A 1 99 ? -32.477 8.116 25.404 1.00 61.03 99 TYR A C 1
ATOM 788 O O . TYR A 1 99 ? -32.756 7.147 24.698 1.00 61.03 99 TYR A O 1
ATOM 796 N N . LYS A 1 100 ? -33.052 8.312 26.597 1.00 66.38 100 LYS A N 1
ATOM 797 C CA . LYS A 1 100 ? -34.296 7.630 26.973 1.00 66.38 100 LYS A CA 1
ATOM 798 C C . LYS A 1 100 ? -35.312 7.963 25.878 1.00 66.38 100 LYS A C 1
ATOM 800 O O . LYS A 1 100 ? -35.719 9.117 25.776 1.00 66.38 100 LYS A O 1
ATOM 805 N N . ARG A 1 101 ? -35.692 6.988 25.044 1.00 65.81 101 ARG A N 1
ATOM 806 C CA . ARG A 1 101 ? -36.814 7.159 24.110 1.00 65.81 101 ARG A CA 1
ATOM 807 C C . ARG A 1 101 ? -38.021 7.555 24.957 1.00 65.81 101 ARG A C 1
ATOM 809 O O . ARG A 1 101 ? -38.448 6.773 25.810 1.00 65.81 101 ARG A O 1
ATOM 816 N N . SER A 1 102 ? -38.507 8.784 24.803 1.00 71.06 102 SER A N 1
ATOM 817 C CA . SER A 1 102 ? -39.708 9.217 25.507 1.00 71.06 102 SER A CA 1
ATOM 818 C C . SER A 1 102 ? -40.857 8.312 25.068 1.00 71.06 102 SER A C 1
ATOM 820 O O . SER A 1 102 ? -41.003 7.983 23.889 1.00 71.06 102 SER A O 1
ATOM 822 N N . LYS A 1 103 ? -41.647 7.829 26.032 1.00 78.19 103 LYS A N 1
ATOM 823 C CA . LYS A 1 103 ? -42.852 7.063 25.708 1.00 78.19 103 LYS A CA 1
ATOM 824 C C . LYS A 1 103 ? -43.785 7.998 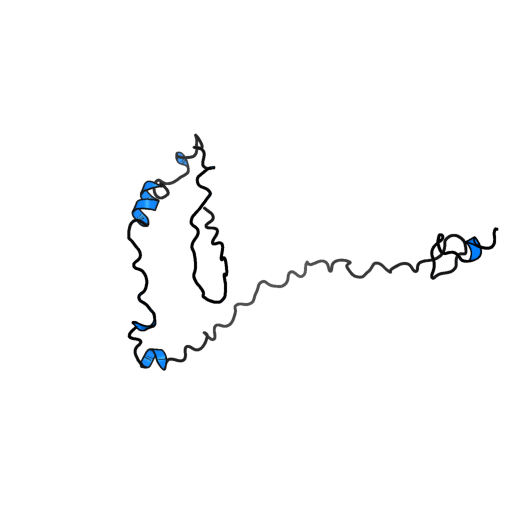24.942 1.00 78.19 103 LYS A C 1
ATOM 826 O O . LYS A 1 103 ? -44.073 9.088 25.425 1.00 78.19 103 LYS A O 1
ATOM 831 N N . VAL A 1 104 ? -44.238 7.576 23.763 1.00 83.38 104 VAL A N 1
ATOM 832 C CA . VAL A 1 104 ? -45.197 8.344 22.961 1.00 83.38 104 VAL A CA 1
ATOM 833 C C . VAL A 1 104 ? -46.497 8.465 23.755 1.00 83.38 104 VAL A C 1
ATOM 835 O O . VAL A 1 104 ? -47.140 7.456 24.058 1.00 83.38 104 VAL A O 1
ATOM 838 N N . THR A 1 105 ? -46.855 9.695 24.115 1.00 88.88 105 THR A N 1
ATOM 839 C CA . THR A 1 105 ? -48.104 10.057 24.788 1.00 88.88 105 THR A CA 1
ATOM 840 C C . THR A 1 105 ? -48.945 10.940 23.879 1.00 88.88 105 THR A C 1
ATOM 842 O O . THR A 1 105 ? -48.436 11.796 23.151 1.00 88.88 105 THR A O 1
ATOM 845 N N . CYS A 1 106 ? -50.255 10.719 23.894 1.00 90.12 106 CYS A N 1
ATOM 846 C CA . CYS A 1 106 ? -51.177 11.497 23.089 1.00 90.12 106 CYS A CA 1
ATOM 847 C C . CYS A 1 106 ? -51.364 12.885 23.705 1.00 90.12 106 CYS A C 1
ATOM 849 O O . CYS A 1 106 ? -51.822 13.007 24.837 1.00 90.12 106 CYS A O 1
ATOM 851 N N . SER A 1 107 ? -51.091 13.947 22.946 1.00 86.56 107 SER A N 1
ATOM 852 C CA . SER A 1 107 ? -51.285 15.322 23.423 1.00 86.56 107 SER A CA 1
ATOM 853 C C . SER A 1 107 ? -52.755 15.730 23.585 1.00 86.56 107 SER A C 1
ATOM 855 O O . SER A 1 107 ? -53.025 16.724 24.247 1.00 86.56 107 SER A O 1
ATOM 857 N N . LYS A 1 108 ? -53.711 14.979 23.013 1.00 86.00 108 LYS A N 1
ATOM 858 C CA . LYS A 1 108 ? -55.156 15.231 23.181 1.00 86.00 108 LYS A CA 1
ATOM 859 C C . LYS A 1 108 ? -55.749 14.558 24.419 1.00 86.00 108 LYS A C 1
ATOM 861 O O . LYS A 1 108 ? -56.520 15.185 25.129 1.00 86.00 108 LYS A O 1
ATOM 866 N N . CYS A 1 109 ? -55.449 13.279 24.653 1.00 89.12 109 CYS A N 1
ATOM 867 C CA . CYS A 1 109 ? -56.077 12.505 25.733 1.00 89.12 109 CYS A CA 1
ATOM 868 C C . CYS A 1 109 ? -55.120 12.147 26.879 1.00 89.12 109 CYS A C 1
ATOM 870 O O . CYS A 1 109 ? -55.545 11.508 27.837 1.00 89.12 109 CYS A O 1
ATOM 872 N N . GLY A 1 110 ? -53.835 12.496 26.770 1.00 86.38 110 GLY A N 1
ATOM 873 C CA . GLY A 1 110 ? -52.804 12.249 27.782 1.00 86.38 110 GLY A CA 1
ATOM 874 C C . GLY A 1 110 ? -52.367 10.789 27.921 1.00 86.38 110 GLY A C 1
ATOM 875 O O . GLY A 1 110 ? -51.366 10.512 28.579 1.00 86.38 110 GLY A O 1
ATOM 876 N N . THR A 1 111 ? -53.077 9.842 27.303 1.00 85.94 111 THR A N 1
ATOM 877 C CA . THR A 1 111 ? -52.749 8.421 27.450 1.00 85.94 111 THR A CA 1
ATOM 878 C C . THR A 1 111 ? -51.517 8.040 26.618 1.00 85.94 111 THR A C 1
ATOM 880 O O . THR A 1 111 ? -51.320 8.557 25.511 1.00 85.94 111 THR A O 1
ATOM 883 N N . PRO A 1 112 ? -50.647 7.158 27.140 1.00 85.56 112 PRO A N 1
ATOM 884 C CA . PRO A 1 112 ? -49.529 6.619 26.375 1.00 85.56 112 PRO A CA 1
ATOM 885 C C . PRO A 1 112 ? -50.032 5.719 25.239 1.00 85.56 112 PRO A C 1
ATOM 887 O O . PRO A 1 112 ? -51.187 5.297 25.254 1.00 85.56 112 PRO A O 1
ATOM 890 N N . ARG A 1 113 ? -49.133 5.356 24.310 1.00 85.94 113 ARG A N 1
ATOM 891 C CA . ARG A 1 113 ? -49.298 4.319 23.259 1.00 85.94 113 ARG A CA 1
ATOM 892 C C . ARG A 1 113 ? -49.818 4.798 21.902 1.00 85.94 113 ARG A C 1
ATOM 894 O O . ARG A 1 113 ? -49.659 4.065 20.933 1.00 85.94 113 ARG A O 1
ATOM 901 N N . HIS A 1 114 ? -50.360 6.007 21.796 1.00 89.38 114 HIS A N 1
ATOM 902 C CA . HIS A 1 114 ? -50.802 6.575 20.519 1.00 89.38 114 HIS A CA 1
ATOM 903 C C . HIS A 1 114 ? -50.489 8.073 20.427 1.00 89.38 114 HIS A C 1
ATOM 905 O O . HIS A 1 114 ? -50.195 8.717 21.435 1.00 89.38 114 HIS A O 1
ATOM 911 N N . ASN A 1 115 ? -50.514 8.628 19.215 1.00 87.94 115 ASN A N 1
ATOM 912 C CA . ASN A 1 115 ? -50.274 10.052 18.980 1.00 87.94 115 ASN A CA 1
ATOM 913 C C . ASN A 1 115 ? -51.609 10.789 18.768 1.00 87.94 115 ASN A C 1
ATOM 915 O O . ASN A 1 115 ? -52.666 10.176 18.666 1.00 87.94 115 ASN A O 1
ATOM 919 N N . LYS A 1 116 ? -51.580 12.122 18.686 1.00 88.00 116 LYS A N 1
ATOM 920 C CA . LYS A 1 116 ? -52.790 12.944 18.499 1.00 88.00 116 LYS A CA 1
ATOM 921 C C . LYS A 1 116 ? -53.643 12.529 17.290 1.00 88.00 116 LYS A C 1
ATOM 923 O O . LYS A 1 116 ? -54.861 12.679 17.349 1.00 88.00 116 LYS A O 1
ATOM 928 N N . ASN A 1 117 ? -53.008 12.033 16.229 1.00 83.38 117 ASN A N 1
ATOM 929 C CA . ASN A 1 117 ? -53.656 11.715 14.956 1.00 83.38 117 ASN A CA 1
ATOM 930 C C . ASN A 1 117 ? -54.359 10.355 14.993 1.00 83.38 117 ASN A C 1
ATOM 932 O O . ASN A 1 117 ? -55.319 10.149 14.265 1.00 83.38 117 ASN A O 1
ATOM 936 N N . THR A 1 118 ? -53.912 9.449 15.863 1.00 83.88 118 THR A N 1
ATOM 937 C CA . THR A 1 118 ? -54.502 8.119 16.060 1.00 83.88 118 THR A CA 1
ATOM 938 C C . THR A 1 118 ? -55.325 8.032 17.347 1.00 83.88 118 THR A C 1
ATOM 940 O O . THR A 1 118 ? -55.517 6.951 17.899 1.00 83.88 118 THR A O 1
ATOM 943 N N . CYS A 1 119 ? -55.789 9.176 17.862 1.00 87.06 119 CYS A N 1
ATOM 944 C CA . CYS A 1 119 ? -56.550 9.243 19.104 1.00 87.06 119 CYS A CA 1
ATOM 945 C C . CYS A 1 119 ? -57.968 8.681 18.926 1.00 87.06 119 CYS A C 1
ATOM 947 O O . CYS A 1 119 ? -58.726 9.257 18.149 1.00 87.06 119 CYS A O 1
ATOM 949 N N . PRO A 1 120 ? -58.380 7.656 19.697 1.00 82.94 120 PRO A N 1
ATOM 950 C CA . PRO A 1 120 ? -59.741 7.116 19.633 1.00 82.94 120 PRO A CA 1
ATOM 951 C C . PRO A 1 120 ? -60.805 8.157 19.997 1.00 82.94 120 PRO A C 1
ATOM 953 O O . PRO A 1 120 ? -61.870 8.191 19.410 1.00 82.94 120 PRO A O 1
ATOM 956 N N . LYS A 1 121 ? -60.483 9.097 20.897 1.00 75.69 121 LYS A N 1
ATOM 957 C CA . LYS A 1 121 ? -61.394 10.195 21.265 1.00 75.69 121 LYS A CA 1
ATOM 958 C C . LYS A 1 121 ? -61.572 11.246 20.161 1.00 75.69 121 LYS A C 1
ATOM 960 O O . LYS A 1 121 ? -62.273 12.228 20.370 1.00 75.69 121 LYS A O 1
ATOM 965 N N . PHE A 1 122 ? -60.865 11.126 19.034 1.00 65.75 122 PHE A N 1
ATOM 966 C CA . PHE A 1 122 ? -61.072 12.009 17.886 1.00 65.75 122 PHE A CA 1
ATOM 967 C C . PHE A 1 122 ? -62.291 11.596 17.057 1.00 65.75 122 PHE A C 1
ATOM 969 O O . PHE A 1 12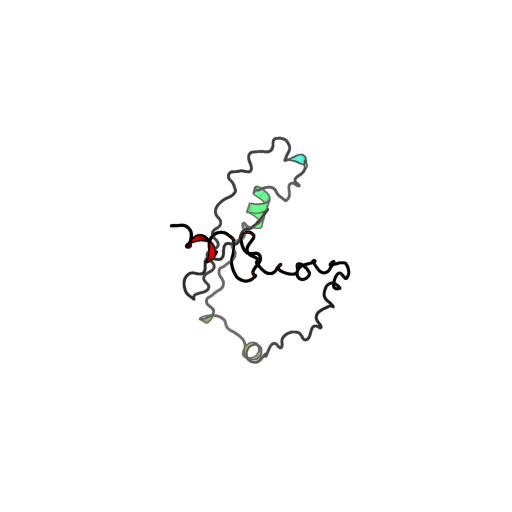2 ? -62.861 12.449 16.390 1.00 65.75 122 PHE A O 1
ATOM 976 N N . THR A 1 123 ? -62.692 10.323 17.109 1.00 63.03 123 THR A N 1
ATOM 977 C CA . THR A 1 123 ? -63.791 9.797 16.289 1.00 63.03 123 THR A CA 1
ATOM 978 C C . THR A 1 123 ? -65.172 9.937 16.933 1.00 63.03 123 THR A C 1
ATOM 980 O O . THR A 1 123 ? -66.156 9.682 16.256 1.00 63.03 123 THR A O 1
ATOM 983 N N . ASP A 1 124 ? -65.267 10.403 18.185 1.00 59.34 124 ASP A N 1
ATOM 984 C CA . ASP A 1 124 ? -66.545 10.571 18.908 1.00 59.34 124 ASP A CA 1
ATOM 985 C C . ASP A 1 124 ? -67.161 11.980 18.744 1.00 59.34 124 ASP A C 1
ATOM 987 O O . ASP A 1 124 ? -68.008 12.404 19.527 1.00 59.34 124 ASP A O 1
ATOM 991 N N . GLN A 1 125 ? -66.700 12.743 17.749 1.00 57.56 125 GLN A N 1
ATOM 992 C CA . GLN A 1 125 ? -67.250 14.042 17.345 1.00 57.56 125 GLN A CA 1
ATOM 993 C C . GLN A 1 125 ? -67.623 13.974 15.859 1.00 57.56 125 GLN A C 1
ATOM 995 O O . GLN A 1 125 ? -66.975 14.596 15.016 1.00 57.56 125 GLN A O 1
ATOM 1000 N N . ALA A 1 126 ? -68.633 13.162 15.553 1.00 48.28 126 ALA A N 1
ATOM 1001 C CA . ALA A 1 126 ? -69.394 13.165 14.308 1.00 48.28 126 ALA A CA 1
ATOM 1002 C C .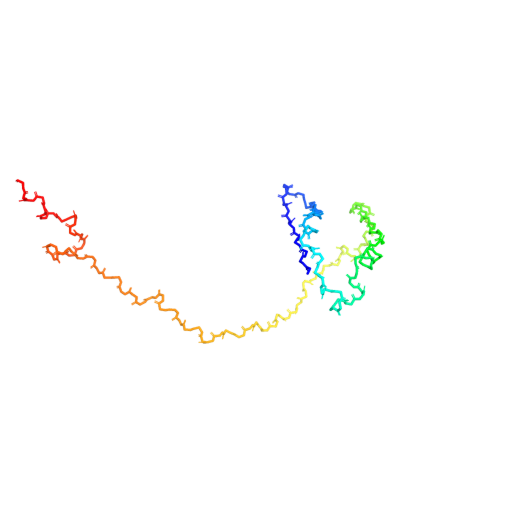 ALA A 1 1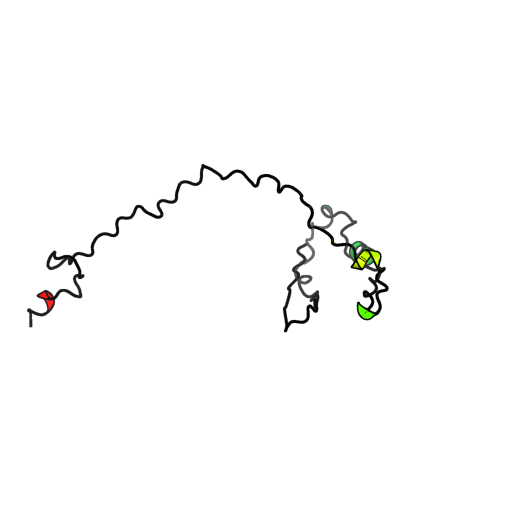26 ? -70.874 12.981 14.653 1.00 48.28 126 ALA A C 1
ATOM 1004 O O . ALA A 1 126 ? -71.155 12.135 15.534 1.00 48.28 126 ALA A O 1
#

Secondary structure (DSSP, 8-state):
----------TTS----------SSS----TT-SSSS-GGGSHHHHHHHT-SPPPPPPPGGG----HHHHH---PPP-PPPPPPPPP-TT----STT-------B-TTT--BTS-GGG-GGGTT--

Foldseek 3Di:
DDQDQDLDDDPDDPDRPRPPDDDPPPPPPPVPPPVVDDPCPDPVNVCVVCVDDDDDDPPPVPDPDDPVNVVDPPDDPPDDDDDDDPPDPPPPPPVPDPPPPPFAAAPPPRHGDDYVVPDPVVPVPD

pLDDT: mean 71.87, std 15.6, range [40.09, 91.88]